Protein AF-A0A356QYD4-F1 (afdb_monomer_lite)

Foldseek 3Di:
DPPPPPVVVVLVVQCVVCLVVVVQPSNQVSDDQADWDFAAPDPVCRSGDIQGTPNSVSVVD

pLDDT: mean 89.67, std 11.3, range [43.5, 96.19]

Radius of gyration: 13.54 Å; chains: 1; bounding box: 32×24×32 Å

Secondary structure (DSSP, 8-state):
---HHHHHHHHHHHHHHHHHTT-HHHHHTTS-TT-EEEE---TTSTT-EEEESHHHHHTT-

Sequence (61 aa):
MKNSNTAQKSALQKFGQALNSYDLAGGSGVVSEDFVWSYYEGPDAPDGRLLHGFEAACRMV

Structure (mmCIF, N/CA/C/O backbone):
data_AF-A0A356QYD4-F1
#
_entry.id   AF-A0A356QYD4-F1
#
loop_
_atom_site.group_PDB
_atom_site.id
_atom_site.type_symbol
_atom_site.label_atom_id
_atom_site.label_alt_id
_atom_site.label_comp_id
_atom_site.label_asym_id
_atom_site.label_entity_id
_atom_site.label_seq_id
_atom_site.pdbx_PDB_ins_code
_atom_site.Cartn_x
_atom_site.Cartn_y
_atom_site.Cartn_z
_atom_site.occupancy
_atom_site.B_iso_or_equiv
_atom_site.auth_seq_id
_atom_site.auth_comp_id
_atom_site.auth_asym_id
_atom_site.auth_atom_id
_atom_site.pdbx_PDB_model_num
ATOM 1 N N . MET A 1 1 ? -25.052 18.189 7.878 1.00 43.50 1 MET A N 1
ATOM 2 C CA . MET A 1 1 ? -23.929 17.480 7.223 1.00 43.50 1 MET A CA 1
ATOM 3 C C . MET A 1 1 ? -23.036 16.905 8.310 1.00 43.50 1 MET A C 1
ATOM 5 O O . MET A 1 1 ? -22.480 17.679 9.076 1.00 43.50 1 MET A O 1
ATOM 9 N N . LYS A 1 2 ? -22.955 15.575 8.458 1.00 50.69 2 LYS A N 1
ATOM 10 C CA . LYS A 1 2 ? -21.929 14.967 9.324 1.00 50.69 2 LYS A CA 1
ATOM 11 C C . LYS A 1 2 ? -20.563 15.329 8.730 1.00 50.69 2 LYS A C 1
ATOM 13 O O . LYS A 1 2 ? -20.413 15.260 7.515 1.00 50.69 2 LYS A O 1
ATOM 18 N N . ASN A 1 3 ? -19.605 15.741 9.559 1.00 53.03 3 ASN A N 1
ATOM 19 C CA . ASN A 1 3 ? -18.240 16.043 9.126 1.00 53.03 3 ASN A CA 1
ATOM 20 C C . ASN A 1 3 ? -17.569 14.751 8.622 1.00 53.03 3 ASN A C 1
ATOM 22 O O . ASN A 1 3 ? -16.861 14.075 9.367 1.00 53.03 3 ASN A O 1
ATOM 26 N N . SER A 1 4 ? -17.781 14.405 7.352 1.00 57.81 4 SER A N 1
ATOM 27 C CA . SER A 1 4 ? -17.149 13.260 6.676 1.00 57.81 4 SER A CA 1
ATOM 28 C C . SER A 1 4 ? -15.614 13.318 6.742 1.00 57.81 4 SER A C 1
ATOM 30 O O . SER A 1 4 ? -14.941 12.300 6.648 1.00 57.81 4 SER A O 1
ATOM 32 N N . ASN A 1 5 ? -15.073 14.507 7.018 1.00 72.31 5 ASN A N 1
ATOM 33 C CA . ASN A 1 5 ? -13.654 14.822 7.073 1.00 72.31 5 ASN A CA 1
ATOM 34 C C . ASN A 1 5 ? -12.882 14.125 8.216 1.00 72.31 5 ASN A C 1
ATOM 36 O O . ASN A 1 5 ? -11.711 13.812 8.041 1.00 72.31 5 ASN A O 1
ATOM 40 N N . THR A 1 6 ? -13.482 13.873 9.388 1.00 85.06 6 THR A N 1
ATOM 41 C CA . THR A 1 6 ? -12.716 13.348 10.544 1.00 85.06 6 THR A CA 1
ATOM 42 C C . THR A 1 6 ? -12.431 11.852 10.427 1.00 85.06 6 THR A C 1
ATOM 44 O O . THR A 1 6 ? -11.300 11.424 10.647 1.00 85.06 6 THR A O 1
ATOM 47 N N . ALA A 1 7 ? -13.433 11.054 10.046 1.00 87.12 7 ALA A N 1
ATOM 48 C CA . ALA A 1 7 ? -13.264 9.610 9.877 1.00 87.12 7 ALA A CA 1
ATOM 49 C C . ALA A 1 7 ? -12.313 9.291 8.713 1.00 87.12 7 ALA A C 1
ATOM 51 O O . ALA A 1 7 ? -11.416 8.466 8.862 1.00 87.12 7 ALA A O 1
ATOM 52 N N . GLN A 1 8 ? -12.449 10.014 7.596 1.00 87.62 8 GLN A N 1
ATOM 53 C CA . GLN A 1 8 ? -11.556 9.894 6.439 1.00 87.62 8 GLN A CA 1
ATOM 54 C C . GLN A 1 8 ? -10.110 10.264 6.792 1.00 87.62 8 GLN A C 1
ATOM 56 O O . GLN A 1 8 ? -9.191 9.515 6.473 1.00 87.62 8 GLN A O 1
ATOM 61 N N . LYS A 1 9 ? -9.897 11.371 7.520 1.00 92.06 9 LYS A N 1
ATOM 62 C CA . LYS A 1 9 ? -8.562 11.754 8.008 1.00 92.06 9 LYS A CA 1
ATOM 63 C C . LYS A 1 9 ? -7.958 10.703 8.932 1.00 92.06 9 LYS A C 1
ATOM 65 O O . LYS A 1 9 ? -6.785 10.382 8.788 1.00 92.06 9 LYS A O 1
ATOM 70 N N . SER A 1 10 ? -8.751 10.150 9.850 1.00 93.69 10 SER A N 1
ATOM 71 C CA . SER A 1 10 ? -8.278 9.098 10.755 1.00 93.69 10 SER A CA 1
ATOM 72 C C . SER A 1 10 ? -7.900 7.820 10.000 1.00 93.69 10 SER A C 1
ATOM 74 O O . SER A 1 10 ? -6.860 7.234 10.293 1.00 93.69 10 SER A O 1
ATOM 76 N N . ALA A 1 11 ? -8.693 7.412 9.005 1.00 92.56 11 ALA A N 1
ATOM 77 C CA . ALA A 1 11 ? -8.371 6.269 8.152 1.00 92.56 11 ALA A CA 1
ATOM 78 C C . ALA A 1 11 ? -7.069 6.499 7.370 1.00 92.56 11 ALA A C 1
ATOM 80 O O . ALA A 1 11 ? -6.188 5.644 7.387 1.00 92.56 11 ALA A O 1
ATOM 81 N N . LEU A 1 12 ? -6.896 7.684 6.774 1.00 93.44 12 LEU A N 1
ATOM 82 C CA . LEU A 1 12 ? -5.682 8.030 6.031 1.00 93.44 12 LEU A CA 1
ATOM 83 C C . LEU A 1 12 ? -4.433 8.065 6.927 1.00 93.44 12 LEU A C 1
ATOM 85 O O . LEU A 1 12 ? -3.372 7.596 6.524 1.00 93.44 12 LEU A O 1
ATOM 89 N N . GLN A 1 13 ? -4.556 8.578 8.154 1.00 96.00 13 GLN A N 1
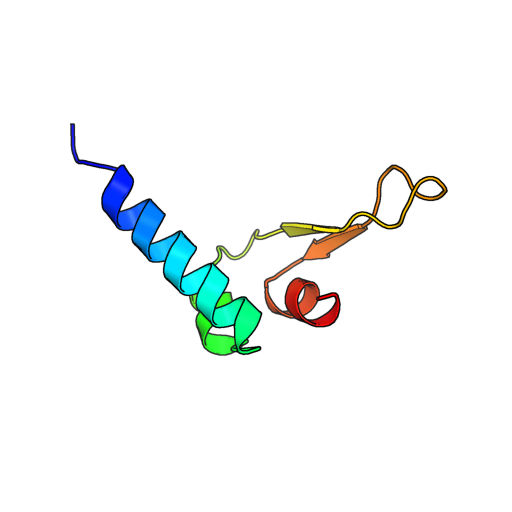ATOM 90 C CA . GLN A 1 13 ? -3.465 8.562 9.134 1.00 96.00 13 GLN A CA 1
ATOM 91 C C . GLN A 1 13 ? -3.053 7.135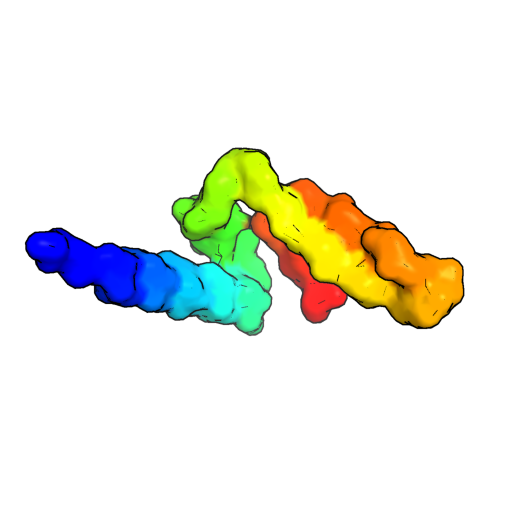 9.505 1.00 96.00 13 GLN A C 1
ATOM 93 O O . GLN A 1 13 ? -1.862 6.831 9.499 1.00 96.00 13 GLN A O 1
ATOM 98 N N . LYS A 1 14 ? -4.022 6.253 9.784 1.00 96.00 14 LYS A N 1
ATOM 99 C CA . LYS A 1 14 ? -3.751 4.839 10.091 1.00 96.00 14 LYS A CA 1
ATOM 100 C C . LYS A 1 14 ? -3.103 4.117 8.913 1.00 96.00 14 LYS A C 1
ATOM 102 O O . LYS A 1 14 ? -2.132 3.400 9.112 1.00 96.00 14 LYS A O 1
ATOM 107 N N . PHE A 1 15 ? -3.597 4.354 7.698 1.00 95.00 15 PHE A N 1
ATOM 108 C CA . PHE A 1 15 ? -3.020 3.809 6.471 1.00 95.00 15 PHE A CA 1
ATOM 109 C C . PHE A 1 15 ? -1.553 4.227 6.295 1.00 95.00 15 PHE A C 1
ATOM 111 O O . PHE A 1 15 ? -0.684 3.375 6.134 1.00 95.00 15 PHE A O 1
ATOM 118 N N . GLY A 1 16 ? -1.258 5.528 6.393 1.00 93.88 16 GLY A N 1
ATOM 119 C CA . GLY A 1 16 ? 0.110 6.037 6.264 1.00 93.88 16 GLY A CA 1
ATOM 120 C C . GLY A 1 16 ? 1.043 5.528 7.365 1.00 93.88 16 GLY A C 1
ATOM 121 O O . GLY A 1 16 ? 2.195 5.201 7.092 1.00 93.88 16 GLY A O 1
ATOM 122 N N . GLN A 1 17 ? 0.550 5.413 8.602 1.00 96.19 17 GLN A N 1
ATOM 123 C CA . GLN A 1 17 ? 1.321 4.828 9.698 1.00 96.19 17 GLN A CA 1
ATOM 124 C C . GLN A 1 17 ? 1.663 3.362 9.416 1.00 96.19 17 GLN A C 1
ATOM 126 O O . GLN A 1 17 ? 2.830 2.998 9.523 1.00 96.19 17 GLN A O 1
ATOM 131 N N . ALA A 1 18 ? 0.674 2.559 9.011 1.00 96.19 18 ALA A N 1
ATOM 132 C CA . ALA A 1 18 ? 0.864 1.144 8.714 1.00 96.19 18 ALA A CA 1
ATOM 133 C C . ALA A 1 18 ? 1.852 0.913 7.561 1.00 96.19 18 ALA A C 1
ATOM 135 O O . ALA A 1 18 ? 2.694 0.021 7.656 1.00 96.19 18 ALA A O 1
ATOM 136 N N . LEU A 1 19 ? 1.804 1.744 6.511 1.00 92.81 19 LEU A N 1
ATOM 137 C CA . LEU A 1 19 ? 2.774 1.694 5.411 1.00 92.81 19 LEU A CA 1
ATOM 138 C C . LEU A 1 19 ? 4.201 1.948 5.898 1.00 92.81 19 LEU A C 1
ATOM 140 O O . LEU A 1 19 ? 5.098 1.166 5.605 1.00 92.81 19 LEU A O 1
ATOM 144 N N . ASN A 1 20 ? 4.408 3.015 6.672 1.00 92.75 20 ASN A N 1
ATOM 145 C CA . ASN A 1 20 ? 5.741 3.410 7.133 1.00 92.75 20 ASN A CA 1
ATOM 146 C C . ASN A 1 20 ? 6.368 2.400 8.103 1.00 92.75 20 ASN A C 1
ATOM 148 O O . ASN A 1 20 ? 7.590 2.351 8.234 1.00 92.75 20 ASN A O 1
ATOM 152 N N . SER A 1 21 ? 5.546 1.623 8.811 1.00 93.62 21 SER A N 1
ATOM 153 C CA . SER A 1 21 ? 6.003 0.626 9.780 1.00 93.62 21 SER A CA 1
ATOM 154 C C . SER A 1 21 ? 5.931 -0.814 9.276 1.00 93.62 21 SER A C 1
ATOM 156 O O . SER A 1 21 ? 6.171 -1.718 10.073 1.00 93.62 21 SER A O 1
ATOM 158 N N . TYR A 1 22 ? 5.574 -1.048 8.006 1.00 92.25 22 TYR A N 1
ATOM 159 C CA . TYR A 1 22 ? 5.324 -2.391 7.464 1.00 92.25 22 TYR A CA 1
ATOM 160 C C . TYR A 1 22 ? 4.310 -3.212 8.293 1.00 92.25 22 TYR A C 1
ATOM 162 O O . TYR A 1 22 ? 4.415 -4.434 8.411 1.00 92.25 22 TYR A O 1
ATOM 170 N N . ASP A 1 23 ? 3.308 -2.552 8.882 1.00 95.75 23 ASP A N 1
ATOM 171 C CA . ASP A 1 23 ? 2.257 -3.222 9.657 1.00 95.75 23 ASP A CA 1
ATOM 172 C C . ASP A 1 23 ? 1.185 -3.793 8.720 1.00 95.75 23 ASP A C 1
ATOM 174 O O . ASP A 1 23 ? 0.178 -3.151 8.407 1.00 95.75 23 ASP A O 1
ATOM 178 N N . LEU A 1 24 ? 1.418 -5.023 8.259 1.00 94.50 24 LEU A N 1
ATOM 179 C CA . LEU A 1 24 ? 0.529 -5.717 7.326 1.00 94.50 24 LEU A CA 1
ATOM 180 C C . LEU A 1 24 ? -0.874 -5.937 7.900 1.00 94.50 24 LEU A C 1
ATOM 182 O O . LEU A 1 24 ? -1.862 -5.784 7.180 1.00 94.50 24 LEU A O 1
ATOM 186 N N . ALA A 1 25 ? -0.973 -6.285 9.185 1.00 95.25 25 ALA A N 1
ATOM 187 C CA . ALA A 1 25 ? -2.251 -6.564 9.832 1.00 95.25 25 ALA A CA 1
ATOM 188 C C . ALA A 1 25 ? -3.058 -5.275 10.029 1.00 95.25 25 ALA A C 1
ATOM 190 O O . ALA A 1 25 ? -4.238 -5.221 9.675 1.00 95.25 25 ALA A O 1
ATOM 191 N N . GLY A 1 26 ? -2.412 -4.220 10.535 1.00 94.81 26 GLY A N 1
ATOM 192 C CA . GLY A 1 26 ? -3.036 -2.914 10.722 1.00 94.81 26 GLY A CA 1
ATOM 193 C C . GLY A 1 26 ? -3.475 -2.284 9.405 1.00 94.81 26 GLY A C 1
ATOM 194 O O . GLY A 1 26 ? -4.604 -1.807 9.306 1.00 94.81 26 GLY A O 1
ATOM 195 N N . GLY A 1 27 ? -2.633 -2.329 8.370 1.00 94.31 27 GLY A N 1
ATOM 196 C CA . GLY A 1 27 ? -2.964 -1.766 7.062 1.00 94.31 27 GLY A CA 1
ATOM 197 C C . GLY A 1 27 ? -4.064 -2.529 6.325 1.00 94.31 27 GLY A C 1
ATOM 198 O O . GLY A 1 27 ? -4.979 -1.905 5.785 1.00 94.31 27 GLY A O 1
ATOM 199 N N . SER A 1 28 ? -4.052 -3.865 6.382 1.00 95.38 28 SER A N 1
ATOM 200 C CA . SER A 1 28 ? -5.118 -4.693 5.794 1.00 95.38 28 SER A CA 1
ATOM 201 C C . SER A 1 28 ? -6.476 -4.461 6.462 1.00 95.38 28 SER A C 1
ATOM 203 O O . SER A 1 28 ? -7.499 -4.537 5.797 1.00 95.38 28 SER A O 1
ATOM 205 N N . GLY A 1 29 ? -6.500 -4.122 7.757 1.00 95.31 29 GLY A N 1
ATOM 206 C CA . GLY A 1 29 ? -7.732 -3.762 8.469 1.00 95.31 29 GLY A CA 1
ATOM 207 C C . GLY A 1 29 ? -8.257 -2.349 8.179 1.00 95.31 29 GLY A C 1
ATOM 208 O O . GLY A 1 29 ? -9.366 -2.016 8.596 1.00 95.31 29 GLY A O 1
ATOM 209 N N . VAL A 1 30 ? -7.470 -1.499 7.509 1.00 95.12 30 VAL A N 1
ATOM 210 C CA . VAL A 1 30 ? -7.867 -0.130 7.133 1.00 95.12 30 VAL A CA 1
ATOM 211 C C . VAL A 1 30 ? -8.438 -0.078 5.718 1.00 95.12 30 VAL A C 1
ATOM 213 O O . VAL A 1 30 ? -9.327 0.735 5.455 1.00 95.12 30 VAL A O 1
ATOM 216 N N . VAL A 1 31 ? -7.925 -0.909 4.811 1.00 95.00 31 VAL A N 1
ATOM 217 C CA . VAL A 1 31 ? -8.367 -0.948 3.414 1.00 95.00 31 VAL A CA 1
ATOM 218 C C . VAL A 1 31 ? -9.569 -1.878 3.225 1.00 95.00 31 VAL A C 1
ATOM 220 O O . VAL A 1 31 ? -9.816 -2.770 4.032 1.00 95.00 31 VAL A O 1
ATOM 223 N N . SER A 1 32 ? -10.336 -1.662 2.159 1.00 95.00 32 SER A N 1
ATOM 224 C CA . SER A 1 32 ? -11.395 -2.584 1.742 1.00 95.00 32 SER A CA 1
ATOM 225 C C . SER A 1 32 ? -10.824 -3.817 1.032 1.00 95.00 32 SER A C 1
ATOM 227 O O . SER A 1 32 ? -9.679 -3.815 0.579 1.00 95.00 32 SER A O 1
ATOM 229 N N . GLU A 1 33 ? -11.632 -4.874 0.911 1.00 93.31 33 GLU A N 1
ATOM 230 C CA . GLU A 1 33 ? -11.240 -6.121 0.230 1.00 93.31 33 GLU A CA 1
ATOM 231 C C . GLU A 1 33 ? -10.872 -5.910 -1.249 1.00 93.31 33 GLU A C 1
ATOM 233 O O . GLU A 1 33 ? -10.042 -6.634 -1.793 1.00 93.31 33 GLU A O 1
ATOM 238 N N . ASP A 1 34 ? -11.457 -4.899 -1.895 1.00 95.56 34 ASP A N 1
ATOM 239 C CA . ASP A 1 34 ? -11.223 -4.522 -3.291 1.00 95.56 34 ASP A CA 1
ATOM 240 C C . ASP A 1 34 ? -10.108 -3.478 -3.467 1.00 95.56 34 ASP A C 1
ATOM 242 O O . ASP A 1 34 ? -9.961 -2.896 -4.542 1.00 95.56 34 ASP A O 1
ATOM 246 N N . PHE A 1 35 ? -9.309 -3.227 -2.428 1.00 95.56 35 PHE A N 1
ATOM 247 C CA . PHE A 1 35 ? -8.215 -2.271 -2.495 1.00 95.56 35 PHE A CA 1
ATOM 248 C C . PHE A 1 35 ? -7.186 -2.634 -3.572 1.00 95.56 35 PHE A C 1
ATOM 250 O O . PHE A 1 35 ? -6.652 -3.748 -3.616 1.00 95.56 35 PHE A O 1
ATOM 257 N N . VAL A 1 36 ? -6.850 -1.636 -4.389 1.00 95.50 36 VAL A N 1
ATOM 258 C CA . V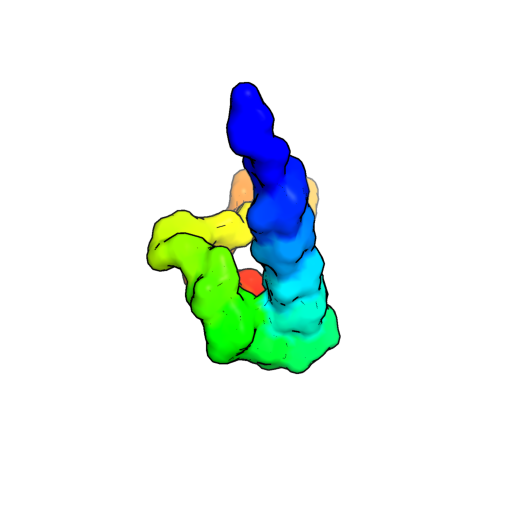AL A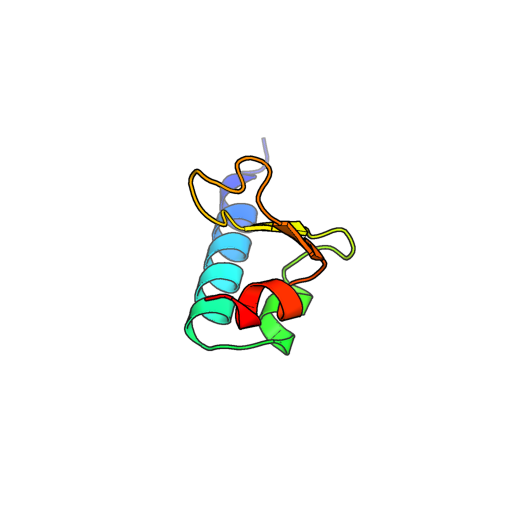 1 36 ? -5.825 -1.721 -5.426 1.00 95.50 36 VAL A CA 1
ATOM 259 C C . VAL A 1 36 ? -4.867 -0.540 -5.302 1.00 95.50 36 VAL A C 1
ATOM 261 O O . VAL A 1 36 ? -5.294 0.606 -5.157 1.00 95.50 36 VAL A O 1
ATOM 264 N N . TRP A 1 37 ? -3.568 -0.818 -5.407 1.00 93.44 37 TRP A N 1
ATOM 265 C CA . TRP A 1 37 ? -2.521 0.190 -5.530 1.00 93.44 37 TRP A CA 1
ATOM 266 C C . TRP A 1 37 ? -2.005 0.240 -6.967 1.00 93.44 37 TRP A C 1
ATOM 268 O O . TRP A 1 37 ? -1.463 -0.744 -7.472 1.00 93.44 37 TRP A O 1
ATOM 278 N N . SER A 1 38 ? -2.124 1.402 -7.608 1.00 92.81 38 SER A N 1
ATOM 279 C CA . SER A 1 38 ? -1.514 1.659 -8.915 1.00 92.81 38 SER A CA 1
ATOM 280 C C . SER A 1 38 ? -0.040 2.014 -8.741 1.00 92.81 38 SER A C 1
ATOM 282 O O . SER A 1 38 ? 0.304 3.107 -8.291 1.00 92.81 38 SER A O 1
ATOM 284 N N . TYR A 1 39 ? 0.835 1.066 -9.054 1.00 92.69 39 TYR A N 1
ATOM 285 C CA . TYR A 1 39 ? 2.279 1.230 -8.990 1.00 92.69 39 TYR A CA 1
ATOM 286 C C . TYR A 1 39 ? 2.816 1.633 -10.360 1.00 92.69 39 TYR A C 1
ATOM 288 O O . TYR A 1 39 ? 2.623 0.930 -11.349 1.00 92.69 39 TYR A O 1
ATOM 296 N N . TYR A 1 40 ? 3.481 2.781 -10.419 1.00 91.38 40 TYR A N 1
ATOM 297 C CA . TYR A 1 40 ? 4.107 3.265 -11.641 1.00 91.38 40 TYR A CA 1
ATOM 298 C C . TYR A 1 40 ? 5.452 2.564 -11.861 1.00 91.38 40 TYR A C 1
ATOM 300 O O . TYR A 1 40 ? 6.323 2.626 -10.997 1.00 91.38 40 TYR A O 1
ATOM 308 N N . GLU A 1 41 ? 5.628 1.932 -13.023 1.00 92.50 41 GLU A N 1
ATOM 309 C CA . GLU A 1 41 ? 6.840 1.165 -13.361 1.00 92.50 41 GLU A CA 1
ATOM 310 C C . GLU A 1 41 ? 7.814 1.931 -14.274 1.00 92.50 41 GLU A C 1
ATOM 312 O O . GLU A 1 41 ? 8.847 1.395 -14.670 1.00 92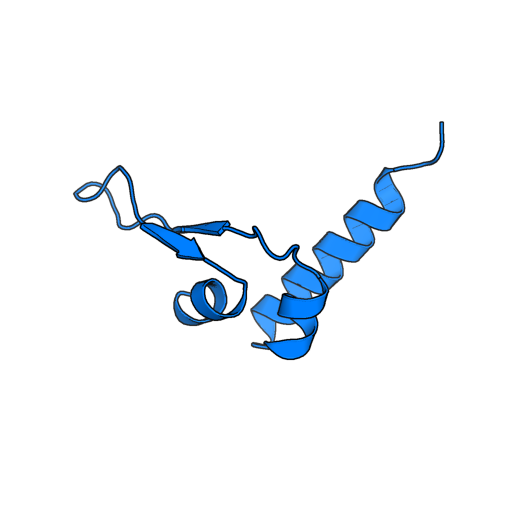.50 41 GLU A O 1
ATOM 317 N N . GLY A 1 42 ? 7.528 3.198 -14.581 1.00 92.25 42 GLY A N 1
ATOM 318 C CA . GLY A 1 42 ? 8.382 4.030 -15.425 1.00 92.25 42 GLY A CA 1
ATOM 319 C C . GLY A 1 42 ? 7.815 4.276 -16.827 1.00 92.25 42 GLY A C 1
ATOM 320 O O . GLY A 1 42 ? 6.732 3.802 -17.169 1.00 92.25 42 GLY A O 1
ATOM 321 N N . PRO A 1 43 ? 8.541 5.047 -17.653 1.00 93.38 43 PRO A N 1
ATOM 322 C CA . PRO A 1 43 ? 8.051 5.499 -18.955 1.00 93.38 43 PRO A CA 1
ATOM 323 C C . PRO A 1 43 ? 7.883 4.363 -19.974 1.00 93.38 43 PRO A C 1
ATOM 325 O O . PRO A 1 43 ? 7.056 4.479 -20.873 1.00 93.38 43 PRO A O 1
ATOM 328 N N . ASP A 1 44 ? 8.629 3.266 -19.818 1.00 94.69 44 ASP A N 1
ATOM 329 C CA . ASP A 1 44 ? 8.565 2.095 -20.703 1.00 94.69 44 ASP A CA 1
ATOM 330 C C . ASP A 1 44 ? 7.387 1.156 -20.375 1.00 94.69 44 ASP A C 1
ATOM 332 O O . ASP A 1 44 ? 7.062 0.263 -21.156 1.00 94.69 44 ASP A O 1
ATOM 336 N N . ALA A 1 45 ? 6.727 1.371 -19.233 1.00 89.44 45 ALA A N 1
ATOM 337 C CA . ALA A 1 45 ? 5.548 0.639 -18.781 1.00 89.44 45 ALA A CA 1
ATOM 338 C C . ALA A 1 45 ? 4.478 1.640 -18.296 1.00 89.44 45 ALA A C 1
ATOM 340 O O . ALA A 1 45 ? 4.225 1.751 -17.092 1.00 89.44 45 ALA A O 1
ATOM 341 N N . PRO A 1 46 ? 3.856 2.398 -19.224 1.00 87.38 46 PRO A N 1
ATOM 342 C CA . PRO A 1 46 ? 2.987 3.531 -18.893 1.00 87.38 46 PRO A CA 1
ATOM 343 C C . PRO A 1 46 ? 1.711 3.126 -18.146 1.00 87.38 46 PRO A C 1
ATOM 345 O O . PRO A 1 46 ? 1.190 3.914 -17.359 1.00 87.38 46 PRO A O 1
ATOM 348 N N . ASP A 1 47 ? 1.238 1.898 -18.353 1.00 90.56 47 ASP A N 1
ATOM 349 C CA . ASP A 1 47 ? 0.082 1.348 -17.640 1.00 90.56 47 ASP A CA 1
ATOM 350 C C . ASP A 1 47 ? 0.427 0.924 -16.199 1.00 90.56 47 ASP A C 1
ATOM 352 O O . ASP A 1 47 ? -0.466 0.732 -15.370 1.00 90.56 47 ASP A O 1
ATOM 356 N N . GLY A 1 48 ? 1.722 0.813 -15.882 1.00 91.88 48 GLY A N 1
ATOM 357 C CA . GLY A 1 48 ? 2.222 0.367 -14.588 1.00 91.88 48 GLY A CA 1
ATOM 358 C C . GLY A 1 48 ? 1.686 -1.007 -14.184 1.00 91.88 48 GLY A C 1
ATOM 359 O O . GLY A 1 48 ? 1.408 -1.873 -15.016 1.00 91.88 48 GLY A O 1
ATOM 360 N N . ARG A 1 49 ? 1.519 -1.194 -12.873 1.00 93.88 49 ARG A N 1
ATOM 361 C CA . ARG A 1 49 ? 0.978 -2.414 -12.276 1.00 93.88 49 ARG A CA 1
ATOM 362 C C . ARG A 1 49 ? -0.119 -2.102 -11.280 1.00 93.88 49 ARG A C 1
ATOM 364 O O . ARG A 1 49 ? 0.014 -1.203 -10.455 1.00 93.88 49 ARG A O 1
ATOM 371 N N . LEU A 1 50 ? -1.165 -2.916 -11.296 1.00 95.00 50 LEU A N 1
ATOM 372 C CA . LEU A 1 50 ? -2.156 -2.945 -10.230 1.00 95.00 50 LEU A CA 1
ATOM 373 C C . LEU A 1 50 ? -1.754 -3.999 -9.197 1.00 95.00 50 LEU A C 1
ATOM 375 O O . LEU A 1 50 ? -1.621 -5.182 -9.513 1.00 95.00 50 LEU A O 1
ATOM 379 N N . LEU A 1 51 ? -1.531 -3.563 -7.961 1.00 94.88 51 LEU A N 1
ATOM 380 C CA . LEU A 1 51 ? -1.237 -4.434 -6.827 1.00 94.88 51 LEU A CA 1
ATOM 381 C C . LEU A 1 51 ? -2.518 -4.610 -6.019 1.00 94.88 51 LEU A C 1
ATOM 383 O O . LEU A 1 51 ? -3.083 -3.634 -5.530 1.00 94.88 51 LEU A O 1
ATOM 387 N N . HIS A 1 52 ? -2.976 -5.848 -5.887 1.00 95.56 52 HIS A N 1
ATOM 388 C CA . HIS A 1 52 ? -4.205 -6.162 -5.169 1.00 95.56 52 HIS A CA 1
ATOM 389 C C . HIS A 1 52 ? -3.906 -6.415 -3.689 1.00 95.56 52 HIS A C 1
ATOM 391 O O . HIS A 1 52 ? -3.116 -7.299 -3.353 1.00 95.56 52 HIS A O 1
ATOM 397 N N . GLY A 1 53 ? -4.556 -5.650 -2.812 1.00 95.25 53 GLY A N 1
ATOM 398 C CA . GLY A 1 53 ? -4.396 -5.752 -1.363 1.00 95.25 53 GLY A CA 1
ATOM 399 C C . GLY A 1 53 ? -3.213 -4.960 -0.790 1.00 95.25 53 GLY A C 1
ATOM 400 O O . GLY A 1 53 ? -2.234 -4.639 -1.467 1.00 95.25 53 GLY A O 1
ATOM 401 N N . PHE A 1 54 ? -3.317 -4.642 0.503 1.00 94.88 54 PHE A N 1
ATOM 402 C CA . PHE A 1 54 ? -2.327 -3.832 1.221 1.00 94.88 54 PHE A CA 1
ATOM 403 C C . PHE A 1 54 ? -0.949 -4.502 1.279 1.00 94.88 54 PHE A C 1
ATOM 405 O O . PHE A 1 54 ? 0.075 -3.850 1.100 1.00 94.88 54 PHE A O 1
ATOM 412 N N . GLU A 1 55 ? -0.916 -5.821 1.472 1.00 94.19 55 GLU A N 1
ATOM 413 C CA . GLU A 1 55 ? 0.338 -6.570 1.530 1.00 94.19 55 GLU A CA 1
ATOM 414 C C . GLU A 1 55 ? 1.137 -6.476 0.224 1.00 94.19 55 GLU A C 1
ATOM 416 O O . GLU A 1 55 ? 2.351 -6.275 0.261 1.00 94.19 55 GLU A O 1
ATOM 421 N N . ALA A 1 56 ? 0.469 -6.579 -0.930 1.00 93.56 56 ALA A N 1
ATOM 422 C CA . ALA A 1 56 ? 1.130 -6.454 -2.226 1.00 93.56 56 ALA A CA 1
ATOM 423 C C . ALA A 1 56 ? 1.710 -5.048 -2.427 1.00 93.56 56 ALA A C 1
ATOM 425 O O . ALA A 1 56 ? 2.818 -4.917 -2.942 1.00 93.56 56 ALA A O 1
ATOM 426 N N . ALA A 1 57 ? 0.993 -4.016 -1.971 1.00 92.12 57 ALA A N 1
ATOM 427 C CA . ALA A 1 57 ? 1.479 -2.643 -1.987 1.00 92.12 57 ALA A CA 1
ATOM 428 C C . ALA A 1 57 ? 2.726 -2.456 -1.111 1.00 92.12 57 ALA A C 1
ATOM 430 O O . ALA A 1 57 ? 3.725 -1.933 -1.594 1.00 92.12 57 ALA A O 1
ATOM 431 N N . CYS A 1 58 ? 2.715 -2.944 0.135 1.00 91.19 58 CYS A N 1
ATOM 432 C CA . CYS A 1 58 ? 3.849 -2.825 1.061 1.00 91.19 58 CYS A CA 1
ATOM 433 C C . CYS A 1 58 ? 5.154 -3.431 0.536 1.00 91.19 58 CYS A C 1
ATOM 435 O O . CYS A 1 58 ? 6.223 -2.957 0.895 1.00 91.19 58 CYS A O 1
ATOM 437 N N . ARG A 1 59 ? 5.095 -4.473 -0.298 1.00 88.94 59 ARG A N 1
ATOM 438 C CA . 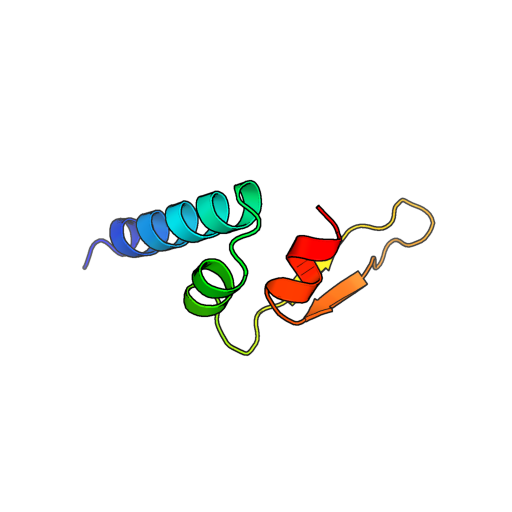ARG A 1 59 ? 6.300 -5.116 -0.849 1.00 88.94 59 ARG A CA 1
ATOM 439 C C . ARG A 1 59 ? 7.016 -4.280 -1.919 1.00 88.94 59 ARG A C 1
ATOM 441 O O . ARG A 1 59 ? 8.112 -4.662 -2.318 1.00 88.94 59 ARG A O 1
ATOM 448 N N . MET A 1 60 ? 6.395 -3.202 -2.401 1.00 84.94 60 MET A N 1
ATOM 449 C CA . MET A 1 60 ? 6.928 -2.342 -3.467 1.00 84.94 60 MET A CA 1
ATOM 450 C C . MET A 1 60 ? 7.445 -0.981 -2.973 1.00 84.94 60 MET A C 1
ATOM 452 O O . MET A 1 60 ? 7.965 -0.217 -3.790 1.00 84.94 60 MET A O 1
ATOM 456 N N . VAL A 1 61 ? 7.257 -0.662 -1.685 1.00 69.31 61 VAL A N 1
ATOM 457 C CA . VAL A 1 61 ? 7.654 0.615 -1.053 1.00 69.31 61 VAL A CA 1
ATOM 458 C C . VAL A 1 61 ? 9.026 0.496 -0.403 1.00 69.31 61 VAL A C 1
ATOM 460 O O . VAL A 1 61 ? 9.330 -0.593 0.126 1.00 69.31 61 VAL A O 1
#